Protein AF-A0A816HQJ9-F1 (afdb_monomer_lite)

Foldseek 3Di:
DAKDKDKDKAQDADPLVVLVVLCVLLVWDWPPVQSDDDPPDQKGKTKTWDADPPRKIKIKIKIKGFDDDDPDPNIIMIMIMMMMDIPDNVVNVVSVVSVD

pLDDT: mean 89.32, std 9.12, range [61.59, 97.19]

Sequence (100 aa):
ENELEDTYTLLIPTLEECVKKIINYMGMQACERSDKIPEGKASHAFYLAGVYRGGHDVLVRAKMALGGTTVYPGAQAITMQLTIRSTDGSAVQVIASGVE

Radius of gyration: 13.86 Å; chains: 1; bounding box: 32×26×39 Å

Secondary structure (DSSP, 8-state):
-EEEEEEEEE--S-HHHHHHHHHHHHTPEESTTTTPPPTT-SEEEEEEEEEETTTEEEEEEEEEEEEEEPSSTTPEEEEEEEEEEESSHHHHHHHHHH--

Structure (mmCIF, N/CA/C/O backbone):
data_AF-A0A816HQJ9-F1
#
_entry.id   AF-A0A816HQJ9-F1
#
loop_
_atom_site.group_PDB
_atom_site.id
_atom_site.type_symbol
_atom_site.label_atom_id
_atom_site.label_alt_id
_atom_site.label_comp_id
_atom_site.label_asym_id
_atom_site.label_entity_id
_atom_site.label_seq_id
_atom_site.pdbx_PDB_ins_code
_atom_site.Cartn_x
_atom_site.Cartn_y
_atom_site.Cartn_z
_atom_site.occupancy
_atom_site.B_iso_or_equiv
_atom_site.auth_seq_id
_atom_site.auth_comp_id
_atom_site.auth_asym_id
_atom_site.auth_atom_id
_atom_site.pdbx_PDB_model_num
ATOM 1 N N . GLU A 1 1 ? 16.085 -7.958 -8.105 1.00 64.56 1 GLU A N 1
ATOM 2 C CA . GLU A 1 1 ? 14.722 -7.582 -7.681 1.00 64.56 1 GLU A CA 1
ATOM 3 C C . GLU A 1 1 ? 14.854 -6.423 -6.715 1.00 64.56 1 GLU A C 1
ATOM 5 O O . GLU A 1 1 ? 15.700 -6.507 -5.831 1.00 64.56 1 GLU A O 1
ATOM 10 N N . ASN A 1 2 ? 14.127 -5.330 -6.942 1.00 91.69 2 ASN A N 1
ATOM 11 C CA . ASN A 1 2 ? 14.186 -4.142 -6.094 1.00 91.69 2 ASN A CA 1
ATOM 12 C C . ASN A 1 2 ? 12.969 -4.144 -5.171 1.00 91.69 2 ASN A C 1
ATOM 14 O O . ASN A 1 2 ? 11.853 -4.389 -5.632 1.00 91.69 2 ASN A O 1
ATOM 18 N N . GLU A 1 3 ? 13.191 -3.882 -3.887 1.00 95.56 3 GLU A N 1
ATOM 19 C CA . GLU A 1 3 ? 12.159 -3.878 -2.853 1.00 95.56 3 GLU A CA 1
ATOM 20 C C . GLU A 1 3 ? 12.387 -2.702 -1.905 1.00 95.56 3 GLU A C 1
ATOM 22 O O . GLU A 1 3 ? 13.526 -2.415 -1.535 1.00 95.56 3 GLU A O 1
ATOM 27 N N . LEU A 1 4 ? 11.303 -2.032 -1.524 1.00 95.69 4 LEU A N 1
ATOM 28 C CA . LEU A 1 4 ? 11.291 -1.010 -0.483 1.00 95.69 4 LEU A CA 1
ATOM 29 C C . LEU A 1 4 ? 10.121 -1.283 0.451 1.00 95.69 4 LEU A C 1
ATOM 31 O O . LEU A 1 4 ? 9.017 -1.591 -0.005 1.00 95.69 4 LEU A O 1
ATOM 35 N N . GLU A 1 5 ? 10.375 -1.171 1.749 1.00 96.12 5 GLU A N 1
ATOM 36 C CA . GLU A 1 5 ? 9.355 -1.255 2.784 1.00 96.12 5 GLU A CA 1
ATOM 37 C C . GLU A 1 5 ? 9.425 -0.016 3.673 1.00 96.12 5 GLU A C 1
ATOM 39 O O . GLU A 1 5 ? 10.509 0.357 4.118 1.00 96.12 5 GLU A O 1
ATOM 44 N N . ASP A 1 6 ? 8.273 0.604 3.922 1.00 94.56 6 ASP A N 1
ATOM 45 C CA . ASP A 1 6 ? 8.159 1.771 4.794 1.00 94.56 6 ASP A CA 1
ATOM 46 C C . ASP A 1 6 ? 6.837 1.757 5.578 1.00 94.56 6 ASP A C 1
ATOM 48 O O . ASP A 1 6 ? 5.895 1.032 5.238 1.00 94.56 6 ASP A O 1
ATOM 52 N N . THR A 1 7 ? 6.773 2.518 6.670 1.00 93.62 7 THR A N 1
ATOM 53 C CA . THR A 1 7 ? 5.615 2.595 7.565 1.00 93.62 7 THR A CA 1
ATOM 54 C C . THR A 1 7 ? 5.111 4.026 7.702 1.00 93.62 7 THR A C 1
ATOM 56 O O . THR A 1 7 ? 5.807 4.907 8.195 1.00 93.62 7 THR A O 1
ATOM 59 N N . TYR A 1 8 ? 3.839 4.223 7.366 1.00 90.69 8 TYR A N 1
ATOM 60 C CA . TYR A 1 8 ? 3.156 5.511 7.366 1.00 90.69 8 TYR A CA 1
ATOM 61 C C . TYR A 1 8 ? 2.052 5.556 8.421 1.00 90.69 8 TYR A C 1
ATOM 63 O O . TYR A 1 8 ? 1.408 4.548 8.724 1.00 90.69 8 TYR A O 1
ATOM 71 N N . THR A 1 9 ? 1.792 6.749 8.955 1.00 90.75 9 THR A N 1
ATOM 72 C CA . THR A 1 9 ? 0.613 7.020 9.785 1.00 90.75 9 THR A CA 1
ATOM 73 C C . THR A 1 9 ? -0.282 8.018 9.069 1.00 90.75 9 THR A C 1
ATOM 75 O O . THR A 1 9 ? 0.108 9.156 8.827 1.00 90.75 9 THR A O 1
ATOM 78 N N . LEU A 1 10 ? -1.490 7.582 8.730 1.00 88.25 10 LEU A N 1
ATOM 79 C CA . LEU A 1 10 ? -2.446 8.323 7.920 1.00 88.25 10 LEU A CA 1
ATOM 80 C C . LEU A 1 10 ? -3.584 8.843 8.804 1.00 88.25 10 LEU A C 1
ATOM 82 O O . LEU A 1 10 ? -4.183 8.084 9.566 1.00 88.25 10 LEU A O 1
ATOM 86 N N . LEU A 1 11 ? -3.928 10.126 8.667 1.00 87.00 11 LEU A N 1
ATOM 87 C CA . LEU A 1 11 ? -5.085 10.747 9.330 1.00 87.00 11 LEU A CA 1
ATOM 88 C C . LEU A 1 11 ? -6.370 10.512 8.520 1.00 87.00 11 LEU A C 1
ATOM 90 O O . LEU A 1 11 ? -7.060 11.449 8.120 1.00 87.00 11 LEU A O 1
ATOM 94 N N . ILE A 1 12 ? -6.653 9.245 8.220 1.00 85.19 12 ILE A N 1
ATOM 95 C CA . ILE A 1 12 ? -7.838 8.813 7.477 1.00 85.19 12 ILE A CA 1
ATOM 96 C C . ILE A 1 12 ? -8.705 7.986 8.433 1.00 85.19 12 ILE A C 1
ATOM 98 O O . ILE A 1 12 ? -8.196 7.040 9.033 1.00 85.19 12 ILE A O 1
ATOM 102 N N . PRO A 1 13 ? -10.002 8.309 8.580 1.00 80.12 13 PRO A N 1
ATOM 103 C CA . PRO A 1 13 ? -10.821 7.771 9.663 1.00 80.12 13 PRO A CA 1
ATOM 104 C C . PRO A 1 13 ? -11.224 6.304 9.480 1.00 80.12 13 PRO A C 1
ATOM 106 O O . PRO A 1 13 ? -11.585 5.661 10.460 1.00 80.12 13 PRO A O 1
ATOM 109 N N . THR A 1 14 ? -11.211 5.776 8.250 1.00 87.94 14 THR A N 1
ATOM 110 C CA . THR A 1 14 ? -11.677 4.412 7.948 1.00 87.94 14 THR A CA 1
ATOM 111 C C . THR A 1 14 ? -10.735 3.691 6.994 1.00 87.94 14 THR A C 1
ATOM 113 O O . THR A 1 14 ? -10.123 4.310 6.115 1.00 87.94 14 THR A O 1
ATOM 116 N N . LEU A 1 15 ? -10.622 2.368 7.152 1.00 91.31 15 LEU A N 1
ATOM 117 C CA . LEU A 1 15 ? -9.791 1.547 6.271 1.00 91.31 15 LEU A CA 1
ATOM 118 C C . LEU A 1 15 ? -10.312 1.616 4.826 1.00 91.31 15 LEU A C 1
ATOM 120 O O . LEU A 1 15 ? -9.521 1.662 3.889 1.00 91.31 15 LEU A O 1
ATOM 124 N N . GLU A 1 16 ? -11.631 1.691 4.638 1.00 91.38 16 GLU A N 1
ATOM 125 C CA . GLU A 1 16 ? -12.293 1.751 3.335 1.00 91.38 16 GLU A CA 1
ATOM 126 C C . GLU A 1 16 ? -11.951 3.037 2.582 1.00 91.38 16 GLU A C 1
ATOM 128 O O . GLU A 1 16 ? -11.678 3.008 1.380 1.00 91.38 16 GLU A O 1
ATOM 133 N N . GLU A 1 17 ? -11.960 4.178 3.274 1.00 90.38 17 GLU A N 1
ATOM 134 C CA . GLU A 1 17 ? -11.542 5.448 2.681 1.00 90.38 17 GLU A CA 1
ATOM 135 C C . GLU A 1 17 ? -10.045 5.433 2.359 1.00 90.38 17 GLU A C 1
ATOM 137 O O . GLU A 1 17 ? -9.639 5.920 1.303 1.00 90.38 17 GLU A O 1
ATOM 142 N N . CYS A 1 18 ? -9.234 4.820 3.225 1.00 90.75 18 CYS A N 1
ATOM 143 C CA . CYS A 1 18 ? -7.795 4.693 3.031 1.00 90.75 18 CYS A CA 1
ATOM 144 C C . CYS A 1 18 ? -7.458 3.883 1.772 1.00 90.75 18 CYS A C 1
ATOM 146 O O . CYS A 1 18 ? -6.727 4.368 0.909 1.00 90.75 18 CYS A O 1
ATOM 148 N N . VAL A 1 19 ? -8.071 2.706 1.606 1.00 93.25 19 VAL A N 1
ATOM 149 C CA . VAL A 1 19 ? -7.937 1.871 0.400 1.00 93.25 19 VAL A CA 1
ATOM 150 C C . VAL A 1 19 ? -8.295 2.662 -0.858 1.00 93.25 19 VAL A C 1
ATOM 152 O O . VAL A 1 19 ? -7.510 2.704 -1.805 1.00 93.25 19 VAL A O 1
ATOM 155 N N . LYS A 1 20 ? -9.456 3.330 -0.868 1.00 92.50 20 LYS A N 1
ATOM 156 C CA . LYS A 1 20 ? -9.914 4.106 -2.033 1.00 92.50 20 LYS A CA 1
ATOM 157 C C . LYS A 1 20 ? -8.955 5.242 -2.377 1.00 92.50 20 LYS A C 1
ATOM 159 O O . LYS A 1 20 ? -8.661 5.446 -3.552 1.00 92.50 20 LYS A O 1
ATOM 164 N N . LYS A 1 21 ? -8.463 5.975 -1.373 1.00 91.25 21 LYS A N 1
ATOM 165 C CA . LYS A 1 21 ? -7.500 7.063 -1.585 1.00 91.25 21 LYS A CA 1
ATOM 166 C C . LYS A 1 21 ? -6.198 6.545 -2.177 1.00 91.25 21 LYS A C 1
ATOM 168 O O . LYS A 1 21 ? -5.745 7.111 -3.163 1.00 91.25 21 LYS A O 1
ATOM 173 N N . ILE A 1 22 ? -5.644 5.459 -1.639 1.00 91.00 22 ILE A N 1
ATOM 174 C CA . ILE A 1 22 ? -4.375 4.906 -2.124 1.00 91.00 22 ILE A CA 1
ATOM 175 C C . ILE A 1 22 ? -4.513 4.374 -3.555 1.00 91.00 22 ILE A C 1
ATOM 177 O O . ILE A 1 22 ? -3.675 4.692 -4.392 1.00 91.00 22 ILE A O 1
ATOM 181 N N . ILE A 1 23 ? -5.585 3.635 -3.870 1.00 92.75 23 ILE A N 1
ATOM 182 C CA . ILE A 1 23 ? -5.853 3.155 -5.239 1.00 92.75 23 ILE A CA 1
ATOM 183 C C . ILE A 1 23 ? -5.918 4.328 -6.221 1.00 92.75 23 ILE A C 1
ATOM 185 O O . ILE A 1 23 ? -5.230 4.321 -7.243 1.00 92.75 23 ILE A O 1
ATOM 189 N N . ASN A 1 24 ? -6.719 5.347 -5.897 1.00 91.06 24 ASN A N 1
ATOM 190 C CA . ASN A 1 24 ? -6.898 6.514 -6.759 1.00 91.06 24 ASN A CA 1
ATOM 191 C C . ASN A 1 24 ? -5.600 7.302 -6.933 1.00 91.06 24 ASN A C 1
ATOM 193 O O . ASN A 1 24 ? -5.319 7.784 -8.026 1.00 91.06 24 ASN A O 1
ATOM 197 N N . TYR A 1 25 ? -4.824 7.432 -5.860 1.00 88.75 25 TYR A N 1
ATOM 198 C CA . TYR A 1 25 ? -3.585 8.190 -5.862 1.00 88.75 25 TYR A CA 1
ATOM 199 C C . TYR A 1 25 ? -2.474 7.481 -6.647 1.00 88.75 25 TYR A C 1
ATOM 201 O O . TYR A 1 25 ? -1.812 8.096 -7.477 1.00 88.75 25 TYR A O 1
ATOM 209 N N . MET A 1 26 ? -2.297 6.174 -6.432 1.00 89.31 26 MET A N 1
ATOM 210 C CA . MET A 1 26 ? -1.280 5.386 -7.134 1.00 89.31 26 MET A CA 1
ATOM 211 C C . MET A 1 26 ? -1.650 5.106 -8.595 1.00 89.31 26 MET A C 1
ATOM 213 O O . MET A 1 26 ? -0.775 4.786 -9.396 1.00 89.31 26 MET A O 1
ATOM 217 N N . GLY A 1 27 ? -2.937 5.182 -8.955 1.00 90.75 27 GLY A N 1
ATOM 218 C CA . GLY A 1 27 ? -3.405 4.853 -10.304 1.00 90.75 27 GLY A CA 1
ATOM 219 C C . GLY A 1 27 ? -3.198 3.377 -10.668 1.00 90.75 27 GLY A C 1
ATOM 220 O O . GLY A 1 27 ? -3.069 3.036 -11.843 1.00 90.75 27 GLY A O 1
ATOM 221 N N . MET A 1 28 ? -3.142 2.501 -9.662 1.00 93.81 28 MET A N 1
ATOM 222 C CA . MET A 1 28 ? -2.912 1.062 -9.811 1.00 93.81 28 MET A CA 1
ATOM 223 C C . MET A 1 28 ? -4.214 0.274 -9.643 1.00 93.81 28 MET A C 1
ATOM 225 O O . MET A 1 28 ? -5.217 0.793 -9.157 1.00 93.81 28 MET A O 1
ATOM 229 N N . GLN A 1 29 ? -4.207 -0.997 -10.041 1.00 95.25 29 GLN A N 1
ATOM 230 C CA . GLN A 1 29 ? -5.378 -1.866 -9.935 1.00 95.25 29 GLN A CA 1
ATOM 231 C C . GLN A 1 29 ? -5.292 -2.755 -8.700 1.00 95.25 29 GLN A C 1
ATOM 233 O O . GLN A 1 29 ? -4.260 -3.375 -8.443 1.00 95.25 29 GLN A O 1
ATOM 238 N N . ALA A 1 30 ? -6.398 -2.854 -7.963 1.00 96.12 30 ALA A N 1
ATOM 239 C CA . ALA A 1 30 ? -6.509 -3.788 -6.854 1.00 96.12 30 ALA A CA 1
ATOM 240 C C . ALA A 1 30 ? -6.544 -5.235 -7.357 1.00 96.12 30 ALA A C 1
ATOM 242 O O . ALA A 1 30 ? -7.315 -5.590 -8.249 1.00 96.12 30 ALA A O 1
ATOM 243 N N . CYS A 1 31 ? -5.722 -6.084 -6.751 1.00 96.00 31 CYS A N 1
ATOM 244 C CA . CYS A 1 31 ? -5.678 -7.511 -7.039 1.00 96.00 31 CYS A CA 1
ATOM 245 C C . CYS A 1 31 ? -6.639 -8.273 -6.123 1.00 96.00 31 CYS A C 1
ATOM 247 O O . CYS A 1 31 ? -6.897 -7.855 -4.994 1.00 96.00 31 CYS A O 1
ATOM 249 N N . GLU A 1 32 ? -7.167 -9.399 -6.607 1.00 91.88 32 GLU A N 1
ATOM 250 C CA . GLU A 1 32 ? -7.924 -10.381 -5.808 1.00 91.88 32 GLU A CA 1
ATOM 251 C C . GLU A 1 32 ? -9.151 -9.826 -5.054 1.00 91.88 32 GLU A C 1
ATOM 253 O O . GLU A 1 32 ? -9.592 -10.402 -4.063 1.00 91.88 32 GLU A O 1
ATOM 258 N N . ARG A 1 33 ? -9.736 -8.711 -5.521 1.00 91.94 33 ARG A N 1
ATOM 259 C CA . ARG A 1 33 ? -10.805 -7.976 -4.808 1.00 91.94 33 ARG A CA 1
ATOM 260 C C . ARG A 1 33 ? -10.388 -7.504 -3.410 1.00 91.94 33 ARG A C 1
ATOM 262 O O . ARG A 1 33 ? -11.235 -7.316 -2.536 1.00 91.94 33 ARG A O 1
ATOM 269 N N . SER A 1 34 ? -9.087 -7.321 -3.196 1.00 92.19 34 SER A N 1
ATOM 270 C CA . SER A 1 34 ? -8.534 -6.844 -1.929 1.00 92.19 34 SER A CA 1
ATOM 271 C C . SER A 1 34 ? -8.887 -5.384 -1.623 1.00 92.19 34 SER A C 1
ATOM 273 O O . SER A 1 34 ? -8.634 -4.915 -0.522 1.00 92.19 34 SER A O 1
ATOM 275 N N . ASP A 1 35 ? -9.540 -4.672 -2.543 1.00 92.19 35 ASP A N 1
ATOM 276 C CA . ASP A 1 35 ? -10.195 -3.386 -2.294 1.00 92.19 35 ASP A CA 1
ATOM 277 C C . ASP A 1 35 ? -11.436 -3.498 -1.387 1.00 92.19 35 ASP A C 1
ATOM 279 O O . ASP A 1 35 ? -11.888 -2.504 -0.817 1.00 92.19 35 ASP A O 1
ATOM 283 N N . LYS A 1 36 ? -11.991 -4.706 -1.232 1.00 92.69 36 LYS A N 1
ATOM 284 C CA . LYS A 1 36 ? -13.152 -4.969 -0.378 1.00 92.69 36 LYS A CA 1
ATOM 285 C C . LYS A 1 36 ? -12.718 -5.377 1.020 1.00 92.69 36 LYS A C 1
ATOM 287 O O . LYS A 1 36 ? -12.110 -6.429 1.217 1.00 92.69 36 LYS A O 1
ATOM 292 N N . ILE A 1 37 ? -13.104 -4.566 1.995 1.00 91.31 37 ILE A N 1
ATOM 293 C CA . ILE A 1 37 ? -12.819 -4.808 3.407 1.00 91.31 37 ILE A CA 1
ATOM 294 C C . ILE A 1 37 ? -14.000 -5.561 4.028 1.00 91.31 37 ILE A C 1
ATOM 296 O O . ILE A 1 37 ? -15.145 -5.135 3.859 1.00 91.31 37 ILE A O 1
ATOM 300 N N . PRO A 1 38 ? -13.769 -6.691 4.716 1.00 89.50 38 PRO A N 1
ATOM 301 C CA . PRO A 1 38 ? -14.817 -7.349 5.485 1.00 89.50 38 PRO A CA 1
ATOM 302 C C . PRO A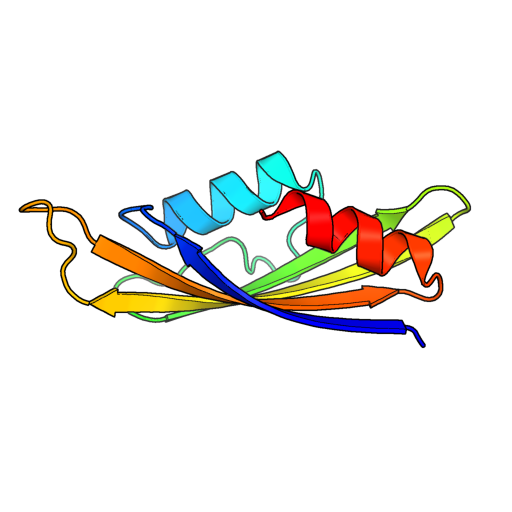 1 38 ? -15.265 -6.478 6.667 1.00 89.50 38 PRO A C 1
ATOM 304 O O . PRO A 1 38 ? -14.431 -5.880 7.347 1.00 89.50 38 PRO A O 1
ATOM 307 N N . GLU A 1 39 ? -16.566 -6.459 6.958 1.00 87.62 39 GLU A N 1
ATOM 308 C CA . GLU A 1 39 ? -17.115 -5.683 8.076 1.00 87.62 39 GLU A CA 1
ATOM 309 C C . GLU A 1 39 ? -16.484 -6.074 9.427 1.00 87.62 39 GLU A C 1
ATOM 311 O O . GLU A 1 39 ? -16.201 -7.245 9.699 1.00 87.62 39 GLU A O 1
ATOM 316 N N . GLY A 1 40 ? -16.264 -5.078 10.291 1.00 83.88 40 GLY A N 1
ATOM 317 C CA . GLY A 1 40 ? -15.760 -5.274 11.655 1.00 83.88 40 GLY A CA 1
ATOM 318 C C . GLY A 1 40 ? -14.264 -5.595 11.765 1.00 83.88 40 GLY A C 1
ATOM 319 O O . GLY A 1 40 ? -13.795 -5.969 12.841 1.00 83.88 40 GLY A O 1
ATOM 320 N N . LYS A 1 41 ? -13.491 -5.470 10.679 1.00 89.38 41 LYS A N 1
ATOM 321 C CA . LYS A 1 41 ? -12.039 -5.682 10.705 1.00 89.38 41 LYS A CA 1
ATOM 322 C C . LYS A 1 41 ? -11.297 -4.429 11.171 1.00 89.38 41 LYS A C 1
ATOM 324 O O . LYS A 1 41 ? -11.461 -3.354 10.614 1.00 89.38 41 LYS A O 1
ATOM 329 N N . ALA A 1 42 ? -10.425 -4.599 12.166 1.00 89.50 42 ALA A N 1
ATOM 330 C CA . ALA A 1 42 ? -9.518 -3.549 12.643 1.00 89.50 42 ALA A CA 1
ATOM 331 C C . ALA A 1 42 ? -8.187 -3.499 11.869 1.00 89.50 42 ALA A C 1
ATOM 333 O O . ALA A 1 42 ? -7.368 -2.610 12.092 1.00 89.50 42 ALA A O 1
ATOM 334 N N . SER A 1 43 ? -7.955 -4.458 10.974 1.00 93.38 43 SER A N 1
ATOM 335 C CA . SER A 1 43 ? -6.792 -4.511 10.097 1.00 93.38 43 SER A CA 1
ATOM 336 C C . SER A 1 43 ? -7.155 -5.131 8.757 1.00 93.38 43 SER A C 1
ATOM 338 O O . SER A 1 43 ? -8.062 -5.960 8.660 1.00 93.38 43 SER A O 1
ATOM 340 N N . HIS A 1 44 ? -6.446 -4.715 7.714 1.00 95.44 44 HIS A N 1
ATOM 341 C CA . HIS A 1 44 ? -6.679 -5.160 6.349 1.00 95.44 44 HIS A CA 1
ATOM 342 C C . HIS A 1 44 ? -5.375 -5.157 5.562 1.00 95.44 44 HIS A C 1
ATOM 344 O O . HIS A 1 44 ? -4.514 -4.307 5.779 1.00 95.44 44 HIS A O 1
ATOM 350 N N . ALA A 1 45 ? -5.229 -6.098 4.638 1.00 95.25 45 ALA A N 1
ATOM 351 C CA . ALA A 1 45 ? -4.131 -6.104 3.686 1.00 95.25 45 ALA A CA 1
ATOM 352 C C . ALA A 1 45 ? -4.711 -6.026 2.280 1.00 95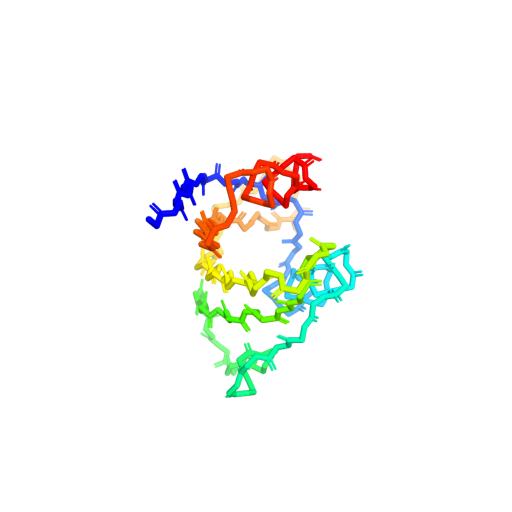.25 45 ALA A C 1
ATOM 354 O O . ALA A 1 45 ? -5.624 -6.783 1.949 1.00 95.25 45 ALA A O 1
ATOM 355 N N . PHE A 1 46 ? -4.170 -5.132 1.461 1.00 94.75 46 PHE A N 1
ATOM 356 C CA . PHE A 1 46 ? -4.542 -5.047 0.058 1.00 94.75 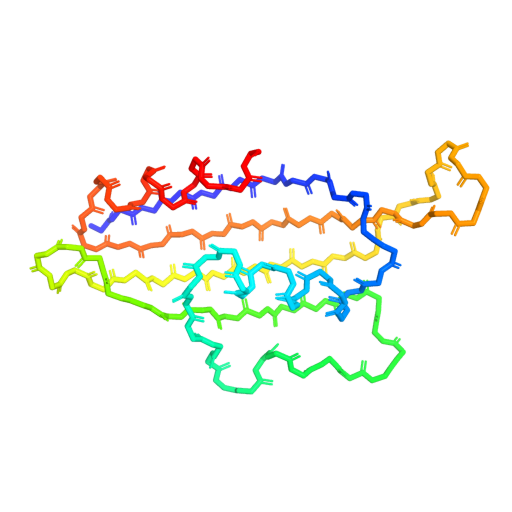46 PHE A CA 1
ATOM 357 C C . PHE A 1 46 ? -3.327 -4.990 -0.856 1.00 94.75 46 PHE A C 1
ATOM 359 O O . PHE A 1 46 ? -2.214 -4.644 -0.445 1.00 94.75 46 PHE A O 1
ATOM 366 N N . TYR A 1 47 ? -3.561 -5.400 -2.097 1.00 96.88 47 TYR A N 1
ATOM 367 C CA . TYR A 1 47 ? -2.532 -5.652 -3.090 1.00 96.88 47 TYR A CA 1
ATOM 368 C C . TYR A 1 47 ? -2.850 -4.855 -4.342 1.00 96.88 47 TYR A C 1
ATOM 370 O O . TYR A 1 47 ? -3.972 -4.924 -4.848 1.00 96.88 47 TYR A O 1
ATOM 378 N N . LEU A 1 48 ? -1.864 -4.125 -4.851 1.00 96.69 48 LEU A N 1
ATOM 379 C CA . LEU A 1 48 ? -1.981 -3.379 -6.094 1.00 96.69 48 LEU A CA 1
ATOM 380 C C . LEU A 1 48 ? -0.973 -3.889 -7.115 1.00 96.69 48 LEU A C 1
ATOM 382 O O . LEU A 1 48 ? 0.158 -4.231 -6.770 1.00 96.69 48 LEU A O 1
ATOM 386 N N . ALA A 1 49 ? -1.382 -3.877 -8.377 1.00 96.62 49 ALA A N 1
ATOM 387 C CA . ALA A 1 49 ? -0.510 -4.126 -9.511 1.00 96.62 49 ALA A CA 1
ATOM 388 C C . ALA A 1 49 ? -0.664 -3.018 -10.555 1.00 96.62 49 ALA A C 1
ATOM 390 O O . ALA A 1 49 ? -1.742 -2.448 -10.750 1.00 96.62 49 ALA A O 1
ATOM 391 N N . GLY A 1 50 ? 0.440 -2.709 -11.221 1.00 95.06 50 GLY A N 1
ATOM 392 C CA . GLY A 1 50 ? 0.517 -1.722 -12.285 1.00 95.06 50 GLY A CA 1
ATOM 393 C C . GLY A 1 50 ? 1.803 -1.896 -13.082 1.00 95.06 50 GLY A C 1
ATOM 394 O O . GLY A 1 50 ? 2.644 -2.726 -12.744 1.00 95.06 50 GLY A O 1
ATOM 395 N N . VAL A 1 51 ? 1.950 -1.104 -14.140 1.00 94.88 51 VAL A N 1
ATOM 396 C CA . VAL A 1 51 ? 3.120 -1.144 -15.023 1.00 94.88 51 VAL A CA 1
ATOM 397 C C . VAL A 1 51 ? 3.740 0.246 -15.067 1.00 94.88 51 VAL A C 1
ATOM 399 O O . VAL A 1 51 ? 3.080 1.221 -15.428 1.00 94.88 51 VAL A O 1
ATOM 402 N N . TYR A 1 52 ? 5.011 0.341 -14.691 1.00 93.31 52 TYR A N 1
ATOM 403 C CA . TYR A 1 52 ? 5.799 1.560 -14.804 1.00 93.31 52 TYR A CA 1
ATOM 404 C C . TYR A 1 52 ? 6.348 1.734 -16.229 1.00 93.31 52 TYR A C 1
ATOM 406 O O . TYR A 1 52 ? 6.361 0.807 -17.048 1.00 93.31 52 TYR A O 1
ATOM 414 N N . ARG A 1 53 ? 6.803 2.952 -16.550 1.00 91.38 53 ARG A N 1
ATOM 415 C CA . ARG A 1 53 ? 7.374 3.285 -17.865 1.00 91.38 53 ARG A CA 1
ATOM 416 C C . ARG A 1 53 ? 8.466 2.278 -18.242 1.00 91.38 53 ARG A C 1
ATOM 418 O O . ARG A 1 53 ? 9.300 1.938 -17.414 1.00 91.38 53 ARG A O 1
ATOM 425 N N . GLY A 1 54 ? 8.453 1.822 -19.494 1.00 91.94 54 GLY A N 1
ATOM 426 C CA . GLY A 1 54 ? 9.375 0.787 -19.979 1.00 91.94 54 GLY A CA 1
ATOM 427 C C . GLY A 1 54 ? 8.854 -0.648 -19.852 1.00 91.94 54 GLY A C 1
ATOM 428 O O . GLY A 1 54 ? 9.547 -1.567 -20.269 1.00 91.94 54 GLY A O 1
ATOM 429 N N . GLY A 1 55 ? 7.630 -0.848 -19.347 1.00 94.50 55 GLY A N 1
ATOM 430 C CA . GLY A 1 55 ? 7.025 -2.181 -19.241 1.00 94.50 55 GLY A CA 1
ATOM 431 C C . GLY A 1 55 ? 7.451 -2.942 -17.986 1.00 94.50 55 GLY A C 1
ATOM 432 O O . GLY A 1 55 ? 7.409 -4.167 -17.973 1.00 94.50 55 GLY A O 1
ATOM 433 N N . HIS A 1 56 ? 7.893 -2.229 -16.948 1.00 94.69 56 HIS A N 1
ATOM 434 C CA . HIS A 1 56 ? 8.307 -2.832 -15.686 1.00 94.69 56 HIS A CA 1
ATOM 435 C C . HIS A 1 56 ? 7.107 -2.996 -14.762 1.00 94.69 56 HIS A C 1
ATOM 437 O O . HIS A 1 56 ? 6.494 -2.005 -14.362 1.00 94.69 56 HIS A O 1
ATOM 443 N N . ASP A 1 57 ? 6.796 -4.233 -14.392 1.00 95.00 57 ASP A N 1
ATOM 444 C CA . ASP A 1 57 ? 5.737 -4.503 -13.426 1.00 95.00 57 ASP A CA 1
ATOM 445 C C . ASP A 1 57 ? 6.086 -3.901 -12.062 1.00 95.00 57 ASP A C 1
ATOM 447 O O . ASP A 1 57 ? 7.232 -3.958 -11.596 1.00 95.00 57 ASP A O 1
ATOM 451 N N . VAL A 1 58 ? 5.077 -3.330 -11.412 1.00 96.31 58 VAL A N 1
ATOM 452 C CA . VAL A 1 58 ? 5.145 -2.831 -10.041 1.00 96.31 58 VAL A CA 1
ATOM 453 C C . VAL A 1 58 ? 4.063 -3.519 -9.232 1.00 96.31 58 VAL A C 1
ATOM 455 O O . VAL A 1 58 ? 2.879 -3.466 -9.573 1.00 96.31 58 VAL A O 1
ATOM 458 N N . LEU A 1 59 ? 4.482 -4.134 -8.134 1.00 96.81 59 LEU A N 1
ATOM 459 C CA . LEU A 1 59 ? 3.611 -4.797 -7.179 1.00 96.81 59 LEU A CA 1
ATOM 460 C C . LEU A 1 59 ? 3.699 -4.065 -5.846 1.00 96.81 59 LEU A C 1
ATOM 462 O O . LEU A 1 59 ? 4.793 -3.790 -5.354 1.00 96.81 59 LEU A O 1
ATOM 466 N N . VAL A 1 60 ? 2.549 -3.777 -5.250 1.00 96.38 60 VAL A N 1
ATOM 467 C CA . VAL A 1 60 ? 2.457 -3.103 -3.955 1.00 96.38 60 VAL A CA 1
ATOM 468 C C . VAL A 1 60 ? 1.623 -3.946 -3.009 1.00 96.38 60 VAL A C 1
ATOM 470 O O . VAL A 1 60 ? 0.550 -4.431 -3.361 1.00 96.38 60 VAL A O 1
ATOM 473 N N . ARG A 1 61 ? 2.108 -4.096 -1.781 1.00 96.94 61 ARG A N 1
ATOM 474 C CA . ARG A 1 61 ? 1.370 -4.667 -0.660 1.00 96.94 61 ARG A CA 1
ATOM 475 C C . ARG A 1 61 ? 1.252 -3.604 0.416 1.00 96.94 61 ARG A C 1
ATOM 477 O O . ARG A 1 61 ? 2.264 -3.149 0.934 1.00 96.94 61 ARG A O 1
ATOM 484 N N . ALA A 1 62 ? 0.031 -3.280 0.803 1.00 95.44 62 ALA A N 1
ATOM 485 C CA . ALA A 1 62 ? -0.249 -2.363 1.895 1.00 95.44 62 ALA A CA 1
ATOM 486 C C . ALA A 1 62 ? -0.972 -3.117 3.012 1.00 95.44 62 ALA A C 1
ATOM 488 O O . ALA A 1 62 ? -2.080 -3.622 2.824 1.00 95.44 62 ALA A O 1
ATOM 489 N N . LYS A 1 63 ? -0.331 -3.221 4.177 1.00 96.06 63 LYS A N 1
ATOM 490 C CA . LYS A 1 63 ? -0.926 -3.772 5.398 1.00 96.06 63 LYS A CA 1
ATOM 491 C C . LYS A 1 63 ? -1.297 -2.620 6.309 1.00 96.06 63 LYS A C 1
ATOM 493 O O . LYS A 1 63 ? -0.434 -1.841 6.687 1.00 96.06 63 LYS A O 1
ATOM 498 N N . MET A 1 64 ? -2.561 -2.527 6.675 1.00 94.00 64 MET A N 1
ATOM 499 C CA . MET A 1 64 ? -3.095 -1.432 7.467 1.00 94.00 64 MET A CA 1
ATOM 500 C C . MET A 1 64 ? -3.747 -1.949 8.735 1.00 94.00 64 MET A C 1
ATOM 502 O O . MET A 1 64 ? -4.351 -3.023 8.747 1.00 94.00 64 MET A O 1
ATOM 506 N N . ALA A 1 65 ? -3.677 -1.148 9.785 1.00 93.50 65 ALA A N 1
ATOM 507 C CA . ALA A 1 65 ? -4.439 -1.340 11.003 1.00 93.50 65 ALA A CA 1
ATOM 508 C C . ALA A 1 65 ? -4.965 0.006 11.492 1.00 93.50 65 ALA A C 1
ATOM 510 O O . ALA A 1 65 ? -4.303 1.033 11.326 1.00 93.50 65 ALA A O 1
ATOM 511 N N . LEU A 1 66 ? -6.146 -0.009 12.108 1.00 89.50 66 LEU A N 1
ATOM 512 C CA . LEU A 1 66 ? -6.636 1.136 12.864 1.00 89.50 66 LEU A CA 1
ATOM 513 C C . LEU A 1 66 ? -5.613 1.446 13.964 1.00 89.50 66 LEU A C 1
ATOM 515 O O . LEU A 1 66 ? -5.331 0.620 14.833 1.00 89.50 66 LEU A O 1
ATOM 519 N N . GLY A 1 67 ? -5.017 2.626 13.869 1.00 77.25 67 GLY A N 1
ATOM 520 C CA . GLY A 1 67 ? -4.145 3.206 14.872 1.00 77.25 67 GLY A CA 1
ATOM 521 C C . GLY A 1 67 ? -4.943 3.752 16.055 1.00 77.25 67 GLY A C 1
ATOM 522 O O . GLY A 1 67 ? -6.173 3.843 16.033 1.00 77.25 67 GLY A O 1
ATOM 523 N N . GLY A 1 68 ? -4.220 4.115 17.116 1.00 69.81 68 GLY A N 1
ATOM 524 C CA . GLY A 1 68 ? -4.815 4.688 18.321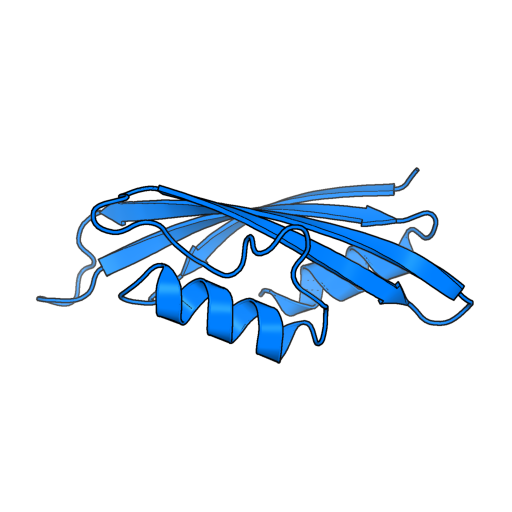 1.00 69.81 68 GLY A CA 1
ATOM 525 C C . GLY A 1 68 ? -5.585 5.990 18.064 1.00 69.81 68 GLY A C 1
ATOM 526 O O . GLY A 1 68 ? -5.514 6.598 16.995 1.00 69.81 68 GLY A O 1
ATOM 527 N N . THR A 1 69 ? -6.323 6.435 19.080 1.00 63.09 69 THR A N 1
ATOM 528 C CA . THR A 1 69 ? -7.019 7.727 19.075 1.00 63.09 69 THR A CA 1
ATOM 529 C C . THR A 1 69 ? -6.047 8.865 18.792 1.00 63.09 69 THR A C 1
ATOM 531 O O . THR A 1 69 ? -5.035 9.012 19.478 1.00 63.09 69 THR A O 1
ATOM 534 N N . THR A 1 70 ? -6.366 9.675 17.785 1.00 66.94 70 THR A N 1
ATOM 535 C CA . THR A 1 70 ? -5.591 10.877 17.471 1.00 66.94 70 THR A CA 1
ATOM 536 C C . THR A 1 70 ? -5.907 11.998 18.463 1.00 66.94 70 THR A C 1
ATOM 538 O O . THR A 1 70 ? -6.861 11.915 19.237 1.00 66.94 70 THR A O 1
ATOM 541 N N . VAL A 1 71 ? -5.117 13.076 18.428 1.00 66.25 71 VAL A N 1
ATOM 542 C CA . VAL A 1 71 ? -5.330 14.282 19.255 1.00 66.25 71 VAL A CA 1
ATOM 543 C C . VAL A 1 71 ? -6.681 14.951 18.946 1.00 66.25 71 VAL A C 1
ATOM 545 O O . VAL A 1 71 ? -7.204 15.705 19.765 1.00 66.25 71 VAL A O 1
ATOM 548 N N . TYR A 1 72 ? -7.274 14.657 17.785 1.00 62.56 72 TYR A N 1
ATOM 549 C CA . TYR A 1 72 ? -8.576 15.175 17.392 1.00 62.56 72 TYR A CA 1
ATOM 550 C C . TYR A 1 72 ? -9.700 14.245 17.879 1.00 62.56 72 TYR A C 1
ATOM 552 O O . TYR A 1 72 ? -9.747 13.072 17.490 1.00 62.56 72 TYR A O 1
ATOM 560 N N . PRO A 1 73 ? -10.638 14.740 18.708 1.00 64.00 73 PRO A N 1
ATOM 561 C CA . PRO A 1 73 ? -11.760 13.938 19.177 1.00 64.00 73 PRO A CA 1
ATOM 562 C C . PRO A 1 73 ? -12.599 13.450 17.990 1.00 64.00 73 PRO A C 1
ATOM 564 O O . PRO A 1 73 ? -13.050 14.241 17.166 1.00 64.00 73 PRO A O 1
ATOM 567 N N . GLY A 1 74 ? -12.789 12.132 17.902 1.00 64.19 74 GLY A N 1
ATOM 568 C CA . GLY A 1 74 ? -13.534 11.483 16.818 1.00 64.19 74 GLY A CA 1
ATOM 569 C C . GLY A 1 74 ? -12.715 11.116 15.576 1.00 64.19 74 GLY A C 1
ATOM 570 O O . GLY A 1 74 ? -13.281 10.530 14.658 1.00 64.19 74 GLY A O 1
ATOM 571 N N . ALA A 1 75 ? -11.408 11.400 15.536 1.00 65.88 75 ALA A N 1
ATOM 572 C CA . ALA A 1 75 ? -10.547 10.985 14.430 1.00 65.88 75 ALA A CA 1
ATOM 573 C C . ALA A 1 75 ? -9.689 9.766 14.799 1.00 65.88 75 ALA A C 1
ATOM 575 O O . ALA A 1 75 ? -8.995 9.738 15.824 1.00 65.88 75 ALA A O 1
ATOM 576 N N . GLN A 1 76 ? -9.739 8.764 13.923 1.00 78.69 76 GLN A N 1
ATOM 577 C CA . 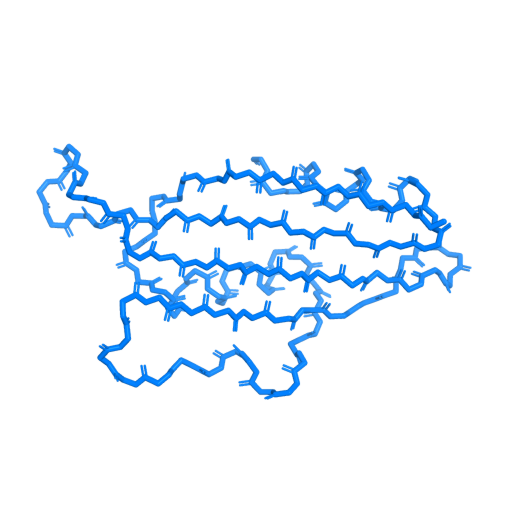GLN A 1 76 ? -8.929 7.552 13.964 1.00 78.69 76 GLN A CA 1
ATOM 578 C C . GLN A 1 76 ? -7.744 7.717 13.009 1.00 78.69 76 GLN A C 1
ATOM 580 O O . GLN A 1 76 ? -7.894 8.296 11.933 1.00 78.69 76 GLN A O 1
ATOM 585 N N . ALA A 1 77 ? -6.567 7.249 13.419 1.00 87.62 77 ALA A N 1
ATOM 586 C CA . ALA A 1 77 ? -5.429 7.123 12.517 1.00 87.62 77 ALA A CA 1
ATOM 587 C C . ALA A 1 77 ? -5.396 5.713 11.936 1.00 87.62 77 ALA A C 1
ATOM 589 O O . ALA A 1 77 ? -5.944 4.781 12.519 1.00 87.62 77 ALA A O 1
ATOM 590 N N . ILE A 1 78 ? -4.707 5.545 10.817 1.00 91.25 78 ILE A N 1
ATOM 591 C CA . ILE A 1 78 ? -4.366 4.238 10.263 1.00 91.25 78 ILE A CA 1
ATOM 592 C C . ILE A 1 78 ? -2.853 4.142 10.201 1.00 91.25 78 ILE A C 1
ATOM 594 O O . ILE A 1 78 ? -2.195 5.004 9.623 1.00 91.25 78 ILE A O 1
ATOM 598 N N . THR A 1 79 ? -2.302 3.084 10.780 1.00 93.19 79 THR A N 1
ATOM 599 C CA . THR A 1 79 ? -0.904 2.719 10.558 1.00 93.19 79 THR A CA 1
ATOM 600 C C . THR A 1 79 ? -0.850 1.790 9.359 1.00 93.19 79 THR A C 1
ATOM 602 O O . THR A 1 79 ? -1.560 0.785 9.324 1.00 93.19 79 THR A O 1
ATOM 605 N N . MET A 1 80 ? -0.018 2.126 8.379 1.00 93.75 80 MET A N 1
ATOM 606 C CA . MET A 1 80 ? 0.141 1.378 7.142 1.00 93.75 80 MET A CA 1
ATOM 607 C C . MET A 1 80 ? 1.601 0.991 6.932 1.00 93.75 80 MET A C 1
ATOM 609 O O . MET A 1 80 ? 2.454 1.861 6.843 1.00 93.75 80 MET A O 1
ATOM 613 N N . GLN A 1 81 ? 1.875 -0.299 6.768 1.00 96.00 81 GLN A N 1
ATOM 614 C CA . GLN A 1 81 ? 3.135 -0.802 6.229 1.00 96.00 81 GLN A CA 1
ATOM 615 C C . GLN A 1 81 ? 2.976 -1.011 4.723 1.00 96.00 81 GLN A C 1
ATOM 617 O O . GLN A 1 81 ? 2.147 -1.818 4.287 1.00 96.00 81 GLN A O 1
ATOM 622 N N . LEU A 1 82 ? 3.771 -0.294 3.940 1.00 95.12 82 LEU A N 1
ATOM 623 C CA . LEU A 1 82 ? 3.793 -0.368 2.490 1.00 95.12 82 LEU A CA 1
ATOM 624 C C . LEU A 1 82 ? 5.038 -1.123 2.035 1.00 95.12 82 LEU A C 1
ATOM 626 O O . LEU A 1 82 ? 6.146 -0.769 2.413 1.00 95.12 82 LEU A O 1
ATOM 630 N N . THR A 1 83 ? 4.862 -2.135 1.194 1.00 97.12 83 THR A N 1
ATOM 631 C CA . THR A 1 83 ? 5.955 -2.852 0.532 1.00 97.12 83 THR A CA 1
ATOM 632 C C . THR A 1 83 ? 5.785 -2.712 -0.976 1.00 97.12 83 THR A C 1
ATOM 634 O O . THR A 1 83 ? 4.728 -3.061 -1.503 1.00 97.12 83 THR A O 1
ATOM 637 N N . ILE A 1 84 ? 6.812 -2.239 -1.677 1.00 96.38 84 ILE A N 1
ATOM 638 C CA . ILE A 1 84 ? 6.814 -2.024 -3.129 1.00 96.38 84 ILE A CA 1
ATOM 639 C C . ILE A 1 84 ? 7.897 -2.899 -3.751 1.00 96.38 84 ILE A C 1
ATOM 641 O O . ILE A 1 84 ? 9.027 -2.924 -3.265 1.00 96.38 84 ILE A O 1
ATOM 645 N N . ARG A 1 85 ? 7.570 -3.599 -4.840 1.00 97.19 85 ARG A N 1
ATOM 646 C CA . ARG A 1 85 ? 8.507 -4.432 -5.599 1.00 97.19 85 ARG A CA 1
ATOM 647 C C . ARG A 1 85 ? 8.427 -4.135 -7.087 1.00 97.19 85 ARG A C 1
ATOM 649 O O . ARG A 1 85 ? 7.335 -3.989 -7.632 1.00 97.19 85 ARG A O 1
ATOM 656 N N . SER A 1 86 ? 9.580 -4.107 -7.747 1.00 96.56 86 SER A N 1
ATOM 657 C CA . SER A 1 86 ? 9.669 -4.036 -9.206 1.00 96.56 86 SER A CA 1
ATOM 658 C C . SER A 1 86 ? 10.988 -4.615 -9.722 1.00 96.56 86 SER A C 1
ATOM 660 O O . SER A 1 86 ? 11.980 -4.750 -8.993 1.00 96.56 86 SER A O 1
ATOM 662 N N . THR A 1 87 ? 11.022 -4.940 -11.014 1.00 93.38 87 THR A N 1
ATOM 663 C CA . THR A 1 87 ? 12.265 -5.249 -11.731 1.00 93.38 87 THR A CA 1
ATOM 664 C C . THR A 1 87 ? 13.161 -4.020 -11.899 1.00 93.38 87 THR A C 1
ATOM 666 O O . THR A 1 87 ? 14.369 -4.183 -12.041 1.00 93.38 87 THR A O 1
ATOM 669 N N . ASP A 1 88 ? 12.597 -2.808 -11.844 1.00 94.06 88 ASP A N 1
ATOM 670 C CA . ASP A 1 88 ? 13.322 -1.537 -11.958 1.00 94.06 88 ASP A CA 1
ATOM 671 C C . ASP A 1 88 ? 13.40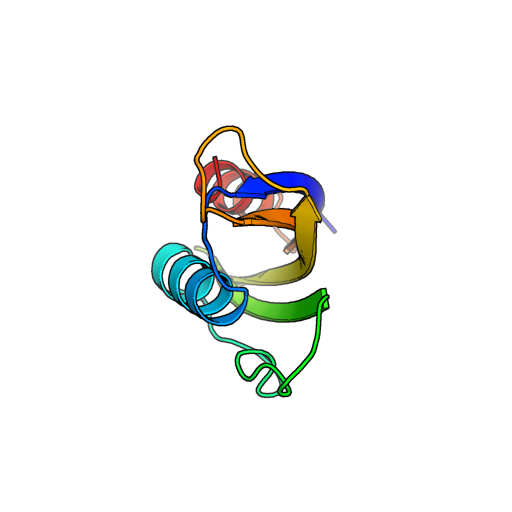7 -0.809 -10.605 1.00 94.06 88 ASP A C 1
ATOM 673 O O . ASP A 1 88 ? 12.419 -0.677 -9.886 1.00 94.06 88 ASP A O 1
ATOM 677 N N . GLY A 1 89 ? 14.602 -0.335 -10.244 1.00 91.94 89 GLY A N 1
ATOM 678 C CA . GLY A 1 89 ? 14.834 0.350 -8.969 1.00 91.94 89 GLY A CA 1
ATOM 679 C C . GLY A 1 89 ? 14.236 1.755 -8.941 1.00 91.94 89 GLY A C 1
ATOM 680 O O . GLY A 1 89 ? 13.758 2.198 -7.896 1.00 91.94 89 GLY A O 1
ATOM 681 N N . SER A 1 90 ? 14.194 2.432 -10.093 1.00 92.75 90 SER A N 1
ATOM 682 C CA . SER A 1 90 ? 13.591 3.766 -10.201 1.00 92.75 90 SER A CA 1
ATOM 683 C C . SER A 1 90 ? 12.082 3.705 -9.975 1.00 92.75 90 SER A C 1
ATOM 685 O O . SER A 1 90 ? 11.538 4.548 -9.266 1.00 92.75 90 SER A O 1
ATOM 687 N N . ALA A 1 91 ? 11.414 2.677 -10.509 1.00 94.00 91 ALA A N 1
ATOM 688 C CA . ALA A 1 91 ? 9.997 2.424 -10.268 1.00 94.00 91 ALA A CA 1
ATOM 689 C C . ALA A 1 91 ? 9.672 2.308 -8.768 1.00 94.00 91 ALA A C 1
ATOM 691 O O . ALA A 1 91 ? 8.718 2.925 -8.301 1.00 94.00 91 ALA A O 1
ATOM 692 N N . VAL A 1 92 ? 10.487 1.575 -7.999 1.00 94.69 92 VAL A N 1
ATOM 693 C CA . VAL A 1 92 ? 10.290 1.426 -6.545 1.00 94.69 92 VAL A CA 1
ATOM 694 C C . VAL A 1 92 ? 10.374 2.777 -5.829 1.00 94.69 92 VAL A C 1
ATOM 696 O O . VAL A 1 92 ? 9.499 3.098 -5.031 1.00 94.69 92 VAL A O 1
ATOM 699 N N . GLN A 1 93 ? 11.387 3.586 -6.150 1.00 92.12 93 GLN A N 1
ATOM 700 C CA . GLN A 1 93 ? 11.602 4.900 -5.533 1.00 92.12 93 GLN A CA 1
ATOM 701 C C . GLN A 1 93 ? 10.481 5.894 -5.866 1.00 92.12 93 GLN A C 1
ATOM 703 O O . GLN A 1 93 ? 9.971 6.573 -4.980 1.00 92.12 93 GLN A O 1
ATOM 708 N N . VAL A 1 94 ? 10.053 5.953 -7.132 1.00 91.94 94 VAL A N 1
ATOM 709 C CA . VAL A 1 94 ? 8.984 6.865 -7.572 1.00 91.94 94 VAL A CA 1
ATOM 710 C C . VAL A 1 94 ? 7.666 6.543 -6.873 1.00 91.94 94 VAL A C 1
ATOM 712 O O . VAL A 1 94 ? 6.989 7.446 -6.387 1.00 91.94 94 VAL A O 1
ATOM 715 N N . ILE A 1 95 ? 7.309 5.262 -6.785 1.00 91.25 95 ILE A N 1
ATOM 716 C CA . ILE A 1 95 ? 6.057 4.845 -6.145 1.00 91.25 95 ILE A CA 1
ATOM 717 C C . ILE A 1 95 ? 6.106 5.104 -4.635 1.00 91.25 95 ILE A C 1
ATOM 719 O O . ILE A 1 95 ? 5.108 5.553 -4.078 1.00 91.25 95 ILE A O 1
ATOM 723 N N . ALA A 1 96 ? 7.262 4.898 -3.991 1.00 90.25 96 ALA A N 1
ATOM 724 C CA . ALA A 1 96 ? 7.453 5.217 -2.576 1.00 90.25 96 ALA A CA 1
ATOM 725 C C . ALA A 1 96 ? 7.279 6.719 -2.302 1.00 90.25 96 ALA A C 1
ATOM 727 O O . ALA A 1 96 ? 6.502 7.090 -1.428 1.00 90.25 96 ALA A O 1
ATOM 728 N N . SER A 1 97 ? 7.899 7.579 -3.122 1.00 87.50 97 SER A N 1
ATOM 729 C CA . SER A 1 97 ? 7.790 9.043 -2.996 1.00 87.50 97 SER A CA 1
ATOM 730 C C . SER A 1 97 ? 6.377 9.586 -3.219 1.00 87.50 97 SER A C 1
ATOM 732 O O . SER A 1 97 ? 6.077 10.716 -2.859 1.00 87.50 97 SER A O 1
ATOM 734 N N . GLY A 1 98 ? 5.492 8.791 -3.827 1.00 81.69 98 GLY A N 1
ATOM 735 C CA . GLY A 1 98 ? 4.099 9.172 -3.976 1.00 81.69 98 GLY A CA 1
ATOM 736 C C . GLY A 1 98 ? 3.345 9.175 -2.643 1.00 81.69 98 GLY A C 1
ATOM 737 O O . GLY A 1 98 ? 2.406 9.941 -2.493 1.00 81.69 98 GLY A O 1
ATOM 738 N N . VAL A 1 99 ? 3.707 8.323 -1.687 1.00 77.94 99 VAL A N 1
ATOM 739 C CA . VAL A 1 99 ? 2.894 8.105 -0.476 1.00 77.94 99 VAL A CA 1
ATOM 740 C C . VAL A 1 99 ? 3.198 9.109 0.646 1.00 77.94 99 VAL A C 1
ATOM 742 O O . VAL A 1 99 ? 2.428 9.176 1.605 1.00 77.94 99 VAL A O 1
ATOM 745 N N . GLU A 1 100 ? 4.275 9.889 0.510 1.00 61.59 100 GLU A N 1
ATOM 746 C CA . GLU A 1 100 ? 4.673 10.963 1.439 1.00 61.59 100 GLU A CA 1
ATOM 747 C C . GLU A 1 100 ? 3.729 12.178 1.438 1.00 61.59 100 GLU A C 1
ATOM 749 O O . GLU A 1 100 ? 3.233 12.583 0.359 1.00 61.59 100 GLU A O 1
#